Protein AF-A0AAE1S2V6-F1 (afdb_monomer)

Foldseek 3Di:
DPDDDPPDDDDLVVDQDLVVVLVVVQVVVLVVVVVVVPPPDDDDDDPPPDSPGQPCQQPVPGPHHDWDQDPVRDIHGPPPDDGD

Mean predicted aligned error: 9.67 Å

Radius of gyration: 15.29 Å; Cα contacts (8 Å, |Δi|>4): 60; chains: 1; bounding box: 42×24×34 Å

Organism: NCBI:txid243964

Sequence (84 aa):
MDGIPIGRKVDLKAYDSYDKLSSAVDQLFRGLLAAQNDPSGGGNEKKEEGEKAISGLLDGSGEYTLVYEDNEADWMLVGDVPWQ

Secondary structure (DSSP, 8-state):
--S--------GGG-SSHHHHHHHHHHHHHHHHHHHT-S-S---------S---TTTTTS-SS---EEE-TTS-EEETTSSPP-

Solvent-accessible surface area (backbone atoms only — not comparable to full-atom values): 5742 Å² total; per-residue (Å²): 133,93,77,82,86,77,94,74,88,79,69,73,85,82,41,91,40,65,69,55,46,50,53,52,50,38,53,57,49,50,54,52,56,57,66,71,58,63,80,86,66,92,76,95,69,88,83,87,63,78,78,72,70,70,48,35,35,67,77,57,80,30,97,49,63,47,66,46,69,52,98,83,73,46,82,40,60,48,76,81,60,82,81,128

Structure (mmCIF, N/CA/C/O backbone):
data_AF-A0AAE1S2V6-F1
#
_entry.id   AF-A0AAE1S2V6-F1
#
loop_
_atom_site.group_PDB
_atom_site.id
_atom_site.type_symbol
_atom_site.label_atom_id
_atom_site.label_alt_id
_atom_site.label_comp_id
_atom_site.label_asym_id
_atom_site.label_entity_id
_atom_site.label_seq_id
_atom_site.pdbx_PDB_ins_code
_atom_site.Cartn_x
_atom_site.Cartn_y
_atom_site.Cartn_z
_atom_site.occupancy
_atom_site.B_iso_or_equiv
_atom_site.auth_seq_id
_atom_site.auth_comp_id
_atom_site.auth_asym_id
_atom_site.auth_atom_id
_atom_site.pdbx_PDB_model_num
ATOM 1 N N . MET A 1 1 ? 2.539 11.684 -11.458 1.00 57.44 1 MET A N 1
ATOM 2 C CA . MET A 1 1 ? 3.773 10.879 -11.373 1.00 57.44 1 MET A CA 1
ATOM 3 C C . MET A 1 1 ? 4.143 10.423 -12.773 1.00 57.44 1 MET A C 1
ATOM 5 O O . MET A 1 1 ? 3.289 9.834 -13.424 1.00 57.44 1 MET A O 1
ATOM 9 N N . ASP A 1 2 ? 5.363 10.707 -13.230 1.00 69.56 2 ASP A N 1
ATOM 10 C CA . ASP A 1 2 ? 5.919 10.076 -14.433 1.00 69.56 2 ASP A CA 1
ATOM 11 C C . ASP A 1 2 ? 6.376 8.657 -14.066 1.00 69.56 2 ASP A C 1
ATOM 13 O O . ASP A 1 2 ? 7.155 8.477 -13.132 1.00 69.56 2 ASP A O 1
ATOM 17 N N . GLY A 1 3 ? 5.856 7.636 -14.749 1.00 72.38 3 GLY A N 1
ATOM 18 C CA . GLY A 1 3 ? 6.178 6.238 -14.462 1.00 72.38 3 GLY A CA 1
ATOM 19 C C . GLY A 1 3 ? 5.326 5.250 -15.257 1.00 72.38 3 GLY A C 1
ATOM 20 O O . GLY A 1 3 ? 4.325 5.620 -15.869 1.00 72.38 3 GLY A O 1
ATOM 21 N N . ILE A 1 4 ? 5.733 3.978 -15.256 1.00 76.12 4 ILE A N 1
ATOM 22 C CA . ILE A 1 4 ? 4.980 2.888 -15.891 1.00 76.12 4 ILE A CA 1
ATOM 23 C C . ILE A 1 4 ? 4.036 2.281 -14.843 1.00 76.12 4 ILE A C 1
ATOM 25 O O . ILE A 1 4 ? 4.518 1.821 -13.805 1.00 76.12 4 ILE A O 1
ATOM 29 N N . PRO A 1 5 ? 2.712 2.240 -15.080 1.00 77.94 5 PRO A N 1
ATOM 30 C CA . PRO A 1 5 ? 1.778 1.654 -14.131 1.00 77.94 5 PRO A CA 1
ATOM 31 C C . PRO A 1 5 ? 2.007 0.144 -14.005 1.00 77.94 5 PRO A C 1
ATOM 33 O O . PRO A 1 5 ? 1.870 -0.620 -14.962 1.00 77.94 5 PRO A O 1
ATOM 36 N N . ILE A 1 6 ? 2.316 -0.296 -12.788 1.00 75.00 6 ILE A N 1
ATOM 37 C CA . ILE A 1 6 ? 2.462 -1.705 -12.429 1.00 75.00 6 ILE A CA 1
ATOM 38 C C . ILE A 1 6 ? 1.082 -2.181 -11.961 1.00 75.00 6 ILE A C 1
ATOM 40 O O . ILE A 1 6 ? 0.727 -2.054 -10.795 1.00 75.00 6 ILE A O 1
ATOM 44 N N . GLY A 1 7 ? 0.256 -2.666 -12.892 1.00 80.00 7 GLY A 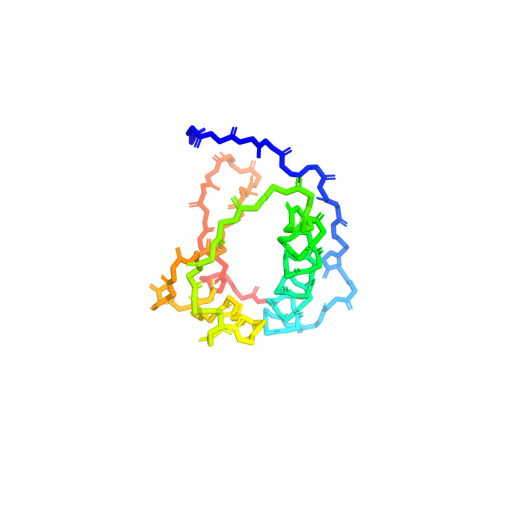N 1
ATOM 45 C CA . GLY A 1 7 ? -1.129 -3.084 -12.626 1.00 80.00 7 GLY A CA 1
ATOM 46 C C . GLY A 1 7 ? -1.232 -4.326 -11.733 1.00 80.00 7 GLY A C 1
ATOM 47 O O . GLY A 1 7 ? -1.484 -5.428 -12.222 1.00 80.00 7 GLY A O 1
ATOM 48 N N . ARG A 1 8 ? -1.026 -4.166 -10.422 1.00 81.88 8 ARG A N 1
ATOM 49 C CA . ARG A 1 8 ? -1.162 -5.218 -9.406 1.00 81.88 8 ARG A CA 1
ATOM 50 C C . ARG A 1 8 ? -2.320 -4.895 -8.476 1.00 81.88 8 ARG A C 1
ATOM 52 O O . ARG A 1 8 ? -2.525 -3.750 -8.097 1.00 81.88 8 ARG A O 1
ATOM 59 N N . LYS A 1 9 ? -3.079 -5.928 -8.115 1.00 84.69 9 LYS A N 1
ATOM 60 C CA . LYS A 1 9 ? -4.197 -5.832 -7.179 1.00 84.69 9 LYS A CA 1
ATOM 61 C C . LYS A 1 9 ? -3.845 -6.595 -5.912 1.00 84.69 9 LYS A C 1
ATOM 63 O O . LYS A 1 9 ? -3.410 -7.741 -5.988 1.00 84.69 9 LYS A O 1
ATOM 68 N N . VAL A 1 10 ? -4.060 -5.956 -4.773 1.00 84.88 10 VAL A N 1
ATOM 69 C CA . VAL A 1 10 ? -3.888 -6.529 -3.438 1.00 84.88 10 VAL A CA 1
ATOM 70 C C . VAL A 1 10 ? -5.228 -6.440 -2.719 1.00 84.88 10 VAL A C 1
ATOM 72 O O . VAL A 1 10 ? -5.947 -5.453 -2.868 1.00 84.88 10 VAL A O 1
ATOM 75 N N . ASP A 1 11 ? -5.586 -7.485 -1.976 1.00 88.00 11 ASP A N 1
ATOM 76 C CA . ASP A 1 11 ? -6.753 -7.452 -1.098 1.00 88.00 11 ASP A CA 1
ATOM 77 C C . ASP A 1 11 ? -6.348 -6.902 0.270 1.00 88.00 11 ASP A C 1
ATOM 79 O O . ASP A 1 11 ? -5.650 -7.574 1.026 1.00 88.00 11 ASP A O 1
ATOM 83 N N . LEU A 1 12 ? -6.779 -5.681 0.590 1.00 85.75 12 LEU A N 1
ATOM 84 C CA . LEU A 1 12 ? -6.478 -5.044 1.873 1.00 85.75 12 LEU A CA 1
ATOM 85 C C . LEU A 1 12 ? -7.091 -5.809 3.055 1.00 85.75 12 LEU A C 1
ATOM 87 O O . LEU A 1 12 ? -6.492 -5.844 4.122 1.00 85.75 12 LEU A O 1
ATOM 91 N N . LYS A 1 13 ? -8.234 -6.485 2.865 1.00 86.50 13 LYS A N 1
ATOM 92 C CA . LYS A 1 13 ? -8.932 -7.211 3.943 1.00 86.50 13 LYS A CA 1
ATOM 93 C C . LYS A 1 13 ? -8.242 -8.512 4.351 1.00 86.50 13 LYS A C 1
ATOM 95 O O . LYS A 1 13 ? -8.614 -9.108 5.357 1.00 86.50 13 LYS A O 1
ATOM 100 N N . ALA A 1 14 ? -7.271 -8.972 3.564 1.00 89.62 14 ALA A N 1
ATOM 101 C CA . ALA A 1 14 ? -6.470 -10.147 3.890 1.00 89.62 14 ALA A CA 1
ATOM 102 C C . ALA A 1 14 ? -5.392 -9.857 4.952 1.00 89.62 14 ALA A C 1
ATOM 104 O O . ALA A 1 14 ? -4.768 -10.793 5.454 1.00 89.62 14 ALA A O 1
ATOM 105 N N . TYR A 1 15 ? -5.173 -8.583 5.289 1.00 90.31 15 TYR A N 1
ATOM 106 C CA . TYR A 1 15 ? -4.176 -8.136 6.257 1.00 90.31 15 TYR A CA 1
ATOM 107 C C . TYR A 1 15 ? -4.858 -7.526 7.486 1.00 90.31 15 TYR A C 1
ATOM 109 O O . TYR A 1 15 ? -5.960 -6.994 7.404 1.00 90.31 15 TYR A O 1
ATOM 117 N N . ASP A 1 16 ? -4.199 -7.624 8.636 1.00 90.62 16 ASP A N 1
ATOM 118 C CA . ASP A 1 16 ? -4.663 -7.097 9.927 1.00 90.62 16 ASP A CA 1
ATOM 119 C C . ASP A 1 16 ? -3.779 -5.950 10.451 1.00 90.62 16 ASP A C 1
ATOM 121 O O . ASP A 1 16 ? -4.002 -5.457 11.555 1.00 90.62 16 ASP A O 1
ATOM 125 N N . SER A 1 17 ? -2.769 -5.528 9.680 1.00 89.44 17 SER A N 1
ATOM 126 C CA . SER A 1 17 ? -1.940 -4.362 9.978 1.00 89.44 17 SER A CA 1
ATOM 127 C C . SER A 1 17 ? -1.219 -3.822 8.739 1.00 89.44 17 SER A C 1
ATOM 129 O O . SER A 1 17 ? -0.995 -4.540 7.754 1.00 89.44 17 SER A O 1
ATOM 131 N N . TYR A 1 18 ? -0.766 -2.568 8.831 1.00 89.75 18 TYR A N 1
ATOM 132 C CA . TYR A 1 18 ? 0.103 -1.954 7.825 1.00 89.75 18 TYR A CA 1
ATOM 133 C C . TYR A 1 18 ? 1.441 -2.679 7.667 1.00 89.75 18 TYR A C 1
ATOM 135 O O . TYR A 1 18 ? 1.942 -2.765 6.549 1.00 89.75 18 TYR A O 1
ATOM 143 N N . ASP A 1 19 ? 1.998 -3.259 8.733 1.00 87.94 19 ASP A N 1
ATOM 144 C CA . ASP A 1 19 ? 3.247 -4.029 8.655 1.00 87.94 19 ASP A CA 1
ATOM 145 C C . ASP A 1 19 ? 3.107 -5.254 7.745 1.00 87.94 19 ASP A C 1
ATOM 147 O O . ASP A 1 19 ? 3.993 -5.544 6.931 1.00 87.94 19 ASP A O 1
ATOM 151 N N . LYS A 1 20 ? 1.975 -5.968 7.841 1.00 89.88 20 LYS A N 1
ATOM 152 C CA . LYS A 1 20 ? 1.714 -7.127 6.978 1.00 89.88 20 LYS A CA 1
ATOM 153 C C . LYS A 1 20 ? 1.448 -6.711 5.539 1.00 89.88 20 LYS A C 1
ATOM 155 O O . LYS A 1 20 ? 1.960 -7.361 4.628 1.00 89.88 20 LYS A O 1
ATOM 160 N N . LEU A 1 21 ? 0.706 -5.620 5.333 1.00 90.06 21 LEU A N 1
ATOM 161 C CA . LEU A 1 21 ? 0.505 -5.052 4.002 1.00 90.06 21 LEU A CA 1
ATOM 162 C C . LEU A 1 21 ? 1.846 -4.647 3.371 1.00 90.06 21 LEU A C 1
ATOM 164 O O . LEU A 1 21 ? 2.133 -5.041 2.244 1.00 90.06 21 LEU A O 1
ATOM 168 N N . SER A 1 22 ? 2.681 -3.919 4.112 1.00 87.50 22 SER A N 1
ATOM 169 C CA . SER A 1 22 ? 4.009 -3.472 3.680 1.00 87.50 22 SER A CA 1
ATOM 170 C C . SER A 1 22 ? 4.902 -4.649 3.297 1.00 87.50 22 SER A C 1
ATOM 172 O O . SER A 1 22 ? 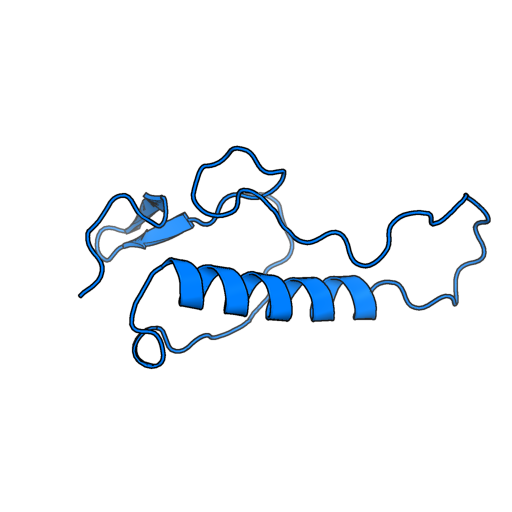5.490 -4.654 2.219 1.00 87.50 22 SER A O 1
ATOM 174 N N . SER A 1 23 ? 4.913 -5.705 4.114 1.00 87.12 23 SER A N 1
ATOM 175 C CA . SER A 1 23 ? 5.672 -6.928 3.829 1.00 87.12 23 SER A CA 1
ATOM 176 C C . SER A 1 23 ? 5.194 -7.633 2.554 1.00 87.12 23 SER A C 1
ATOM 178 O O . SER A 1 23 ? 6.002 -8.131 1.772 1.00 87.12 23 SER A O 1
ATOM 180 N N . ALA A 1 24 ? 3.882 -7.676 2.312 1.00 87.94 24 ALA A N 1
ATOM 181 C CA . ALA A 1 24 ? 3.336 -8.279 1.099 1.00 87.94 24 ALA A CA 1
ATOM 182 C C . ALA A 1 24 ? 3.641 -7.441 -0.151 1.00 87.94 24 ALA A C 1
ATOM 184 O O . ALA A 1 24 ? 3.966 -7.988 -1.206 1.00 87.94 24 ALA A O 1
ATOM 185 N N . VAL A 1 25 ? 3.571 -6.114 -0.031 1.00 86.75 25 VAL A N 1
ATOM 186 C CA . VAL A 1 25 ? 3.971 -5.182 -1.089 1.00 86.75 25 VAL A CA 1
ATOM 187 C C . VAL A 1 25 ? 5.465 -5.346 -1.391 1.00 86.75 25 VAL A C 1
ATOM 189 O O . VAL A 1 25 ? 5.811 -5.558 -2.551 1.00 86.75 25 VAL A O 1
ATOM 192 N N . ASP A 1 26 ? 6.335 -5.382 -0.378 1.00 85.38 26 ASP A N 1
ATOM 193 C CA . ASP A 1 26 ? 7.770 -5.676 -0.531 1.00 85.38 26 ASP A CA 1
ATOM 194 C C . ASP A 1 26 ? 8.014 -6.931 -1.373 1.00 85.38 26 ASP A C 1
ATOM 196 O O . ASP A 1 26 ? 8.707 -6.880 -2.391 1.00 85.38 26 ASP A O 1
ATOM 200 N N . GLN A 1 27 ? 7.356 -8.036 -1.029 1.00 84.38 27 GLN A N 1
ATOM 201 C CA . GLN A 1 27 ? 7.496 -9.293 -1.762 1.00 84.38 27 GLN A CA 1
ATOM 202 C C . GLN A 1 27 ? 6.995 -9.206 -3.212 1.00 84.38 27 GLN A C 1
ATOM 204 O O . GLN A 1 27 ? 7.655 -9.709 -4.127 1.00 84.38 27 GLN A O 1
ATOM 209 N N . LEU A 1 28 ? 5.852 -8.555 -3.450 1.00 82.19 28 LEU A N 1
ATOM 210 C CA . LEU A 1 28 ? 5.276 -8.404 -4.791 1.00 82.19 28 LEU A CA 1
ATOM 211 C C . LEU A 1 28 ? 6.164 -7.564 -5.716 1.00 82.19 28 LEU A C 1
ATOM 213 O O . LEU A 1 28 ? 6.289 -7.876 -6.906 1.00 82.19 28 LEU A O 1
ATOM 217 N N . PHE A 1 29 ? 6.779 -6.512 -5.178 1.00 80.44 29 PHE A N 1
ATOM 218 C CA . PHE A 1 29 ? 7.656 -5.624 -5.933 1.00 80.44 29 PHE A CA 1
ATOM 219 C C . PHE A 1 29 ? 9.058 -6.212 -6.109 1.00 80.44 29 PHE A C 1
ATOM 221 O O . PHE A 1 29 ? 9.588 -6.148 -7.219 1.00 80.44 29 PHE A O 1
ATOM 228 N N . ARG A 1 30 ? 9.622 -6.889 -5.098 1.00 79.06 30 ARG A N 1
ATOM 229 C CA . ARG A 1 30 ? 10.888 -7.635 -5.241 1.00 79.06 30 ARG A CA 1
ATOM 230 C C . ARG A 1 30 ? 10.787 -8.700 -6.327 1.00 79.06 30 ARG A C 1
ATOM 232 O O . ARG A 1 30 ? 11.666 -8.773 -7.182 1.00 79.06 30 ARG A O 1
ATOM 239 N N . GLY A 1 31 ? 9.690 -9.461 -6.366 1.00 73.81 31 GLY A N 1
ATOM 240 C CA . GLY A 1 31 ? 9.447 -10.441 -7.430 1.00 73.81 31 GLY A CA 1
ATOM 241 C C . GLY A 1 31 ? 9.379 -9.810 -8.827 1.00 73.81 31 GLY A C 1
ATOM 242 O O . GLY A 1 31 ? 9.924 -10.356 -9.786 1.00 73.81 31 GLY A O 1
ATOM 243 N N . LEU A 1 32 ? 8.760 -8.632 -8.953 1.00 76.38 32 LEU A N 1
ATOM 244 C CA . LEU A 1 32 ? 8.691 -7.904 -10.222 1.00 76.38 32 LEU A CA 1
ATOM 245 C C . LEU A 1 32 ? 10.054 -7.355 -10.669 1.00 76.38 32 LEU A C 1
ATOM 247 O O . LEU A 1 32 ? 10.395 -7.465 -11.845 1.00 76.38 32 LEU A O 1
ATOM 251 N N . LEU A 1 33 ? 10.817 -6.748 -9.758 1.00 74.19 33 LEU A N 1
ATOM 252 C CA . LEU A 1 33 ? 12.144 -6.198 -10.052 1.00 74.19 33 LEU A CA 1
ATOM 253 C C . LEU A 1 33 ? 13.141 -7.309 -10.397 1.00 74.19 33 LEU A C 1
ATOM 255 O O . LEU A 1 33 ? 13.940 -7.153 -11.318 1.00 74.19 33 LEU A O 1
ATOM 259 N N . ALA A 1 34 ? 13.056 -8.450 -9.708 1.00 72.12 34 ALA A N 1
ATOM 260 C CA . ALA A 1 34 ? 13.856 -9.629 -10.020 1.00 72.12 34 ALA A CA 1
ATOM 261 C C . ALA A 1 34 ? 13.549 -10.172 -11.425 1.00 72.12 34 ALA A C 1
ATOM 263 O O . ALA A 1 34 ? 14.474 -10.468 -12.175 1.00 72.12 34 ALA A O 1
ATOM 264 N N . ALA A 1 35 ? 12.270 -10.239 -11.814 1.00 66.94 35 ALA A N 1
ATOM 265 C CA . ALA A 1 35 ? 11.857 -10.711 -13.138 1.00 66.94 35 ALA A CA 1
ATOM 266 C C . ALA A 1 35 ? 12.283 -9.778 -14.289 1.00 66.94 35 ALA A C 1
ATOM 268 O O . ALA A 1 35 ? 12.497 -10.241 -15.403 1.00 66.94 35 ALA A O 1
ATOM 269 N N . GLN A 1 36 ? 12.429 -8.472 -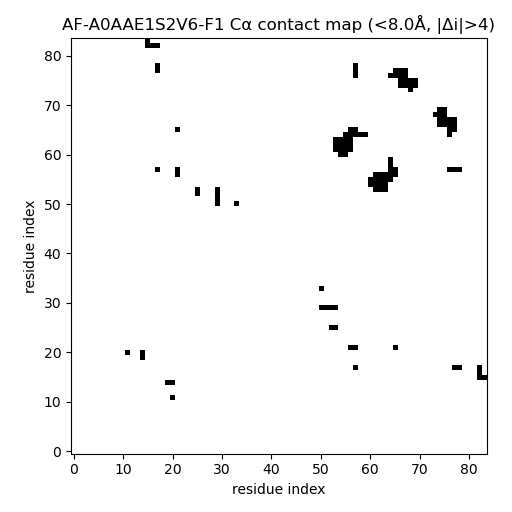14.042 1.00 64.62 36 GLN A N 1
ATOM 270 C CA . GLN A 1 36 ? 12.952 -7.526 -15.040 1.00 64.62 36 GLN A CA 1
ATOM 271 C C . GLN A 1 36 ? 14.475 -7.609 -15.220 1.00 64.62 36 GLN A C 1
ATOM 273 O O . GLN A 1 36 ? 15.010 -7.076 -16.188 1.00 64.62 36 GLN A O 1
ATOM 278 N N . ASN A 1 37 ? 15.180 -8.278 -14.307 1.00 57.72 37 ASN A N 1
ATOM 279 C CA . ASN A 1 37 ? 16.638 -8.382 -14.289 1.00 57.72 37 ASN A CA 1
ATOM 280 C C . ASN A 1 37 ? 17.171 -9.594 -15.086 1.00 57.72 37 ASN A C 1
ATOM 282 O O . ASN A 1 37 ? 18.282 -10.060 -14.818 1.00 57.72 37 ASN A O 1
ATOM 286 N N . ASP A 1 38 ? 16.386 -10.110 -16.040 1.00 50.69 38 ASP A N 1
ATOM 287 C CA . ASP A 1 38 ? 16.745 -11.245 -16.899 1.00 50.69 38 ASP A CA 1
ATOM 288 C C . ASP A 1 38 ? 18.138 -11.013 -17.541 1.00 50.69 38 ASP A C 1
ATOM 290 O O . ASP A 1 38 ? 18.355 -9.987 -18.193 1.00 50.69 38 ASP A O 1
ATOM 294 N N . PRO A 1 39 ? 19.123 -11.917 -17.368 1.00 51.81 39 PRO A N 1
ATOM 295 C CA . PRO A 1 39 ? 20.540 -11.640 -17.631 1.00 51.81 39 PRO A CA 1
ATOM 296 C C . PRO A 1 39 ? 20.928 -11.633 -19.122 1.00 51.81 39 PRO A C 1
ATOM 298 O O . PRO A 1 39 ? 22.099 -11.790 -19.461 1.00 51.81 39 PRO A O 1
ATOM 301 N N . SER A 1 40 ? 19.985 -11.432 -20.046 1.00 48.03 40 SER A N 1
ATOM 302 C CA . SER A 1 40 ? 20.260 -11.465 -21.492 1.00 48.03 40 SER A CA 1
ATOM 303 C C . SER A 1 40 ? 20.987 -10.217 -22.035 1.00 48.03 40 SER A C 1
ATOM 305 O O . SER A 1 40 ? 21.268 -10.154 -23.233 1.00 48.03 40 SER A O 1
ATOM 307 N N . GLY A 1 41 ? 21.317 -9.230 -21.200 1.00 44.69 41 GLY A N 1
ATOM 308 C CA . GLY A 1 41 ? 22.099 -8.052 -21.586 1.00 44.69 41 GLY A CA 1
ATOM 309 C C . GLY A 1 41 ? 23.405 -7.987 -20.807 1.00 44.69 41 GLY A C 1
ATOM 310 O O . GLY A 1 41 ? 23.408 -7.603 -19.642 1.00 44.69 41 GLY A O 1
ATOM 311 N N . GLY A 1 42 ? 24.515 -8.377 -21.438 1.00 46.66 42 GLY A N 1
ATOM 312 C CA . GLY A 1 42 ? 25.840 -8.371 -20.822 1.00 46.66 42 GLY A CA 1
ATOM 313 C C . GLY A 1 42 ? 26.254 -6.984 -20.319 1.00 46.66 42 GLY A C 1
ATOM 314 O O . GLY A 1 42 ? 26.355 -6.038 -21.093 1.00 46.66 42 GLY A O 1
ATOM 315 N N . GLY A 1 43 ? 26.538 -6.892 -19.022 1.00 38.00 43 GLY A N 1
ATOM 316 C CA . GLY A 1 43 ? 27.056 -5.698 -18.361 1.00 38.00 43 GLY A CA 1
ATOM 317 C C . GLY A 1 43 ? 27.580 -6.076 -16.982 1.00 38.00 43 GLY A C 1
ATOM 318 O O . GLY A 1 43 ? 26.817 -6.328 -16.058 1.00 38.00 43 GLY A O 1
ATOM 319 N N . ASN A 1 44 ? 28.895 -6.225 -16.887 1.00 47.75 44 ASN A N 1
ATOM 320 C CA . ASN A 1 44 ? 29.609 -6.755 -15.738 1.00 47.75 44 ASN A CA 1
ATOM 321 C C . ASN A 1 44 ? 29.895 -5.640 -14.725 1.00 47.75 44 ASN A C 1
ATOM 323 O O . ASN A 1 44 ? 30.918 -4.982 -14.859 1.00 47.75 44 ASN A O 1
ATOM 327 N N . GLU A 1 45 ? 29.042 -5.448 -13.716 1.00 43.53 45 GLU A N 1
ATOM 328 C CA . GLU A 1 45 ? 29.354 -4.615 -12.546 1.00 43.53 45 GLU A CA 1
ATOM 329 C C . GLU A 1 45 ? 28.770 -5.254 -11.272 1.00 43.53 45 GLU A C 1
ATOM 331 O O . GLU A 1 45 ? 27.567 -5.264 -11.042 1.00 43.53 45 GLU A O 1
ATOM 336 N N . LYS A 1 46 ? 29.658 -5.882 -10.489 1.00 40.53 46 LYS A N 1
ATOM 337 C CA . LYS A 1 46 ? 29.571 -6.203 -9.048 1.00 40.53 46 LYS A CA 1
ATOM 338 C C . LYS A 1 46 ? 28.163 -6.140 -8.409 1.00 40.53 46 LYS A C 1
ATOM 340 O O . LYS A 1 46 ? 27.857 -5.211 -7.670 1.00 40.53 46 LYS A O 1
ATOM 345 N N . LYS A 1 47 ? 27.333 -7.171 -8.611 1.00 41.25 47 LYS A N 1
ATOM 346 C CA . LYS A 1 47 ? 26.061 -7.354 -7.884 1.00 41.25 47 LYS A CA 1
ATOM 347 C C . LYS A 1 47 ? 26.301 -7.957 -6.492 1.00 41.25 47 LYS A C 1
ATOM 349 O O . LYS A 1 47 ? 26.005 -9.122 -6.252 1.00 41.25 47 LYS A O 1
ATOM 354 N N . GLU A 1 48 ? 26.823 -7.156 -5.568 1.00 42.56 48 GLU A N 1
ATOM 355 C CA . GLU A 1 48 ? 26.560 -7.339 -4.132 1.00 42.56 48 GLU A CA 1
ATOM 356 C C . GLU A 1 48 ? 25.298 -6.545 -3.766 1.00 42.56 48 GLU A C 1
ATOM 358 O O . GLU A 1 48 ? 25.332 -5.570 -3.030 1.00 42.56 48 GLU A O 1
ATOM 363 N N . GLU A 1 49 ? 24.161 -6.939 -4.327 1.00 45.53 49 GLU A N 1
ATOM 364 C CA . GLU A 1 49 ? 22.844 -6.446 -3.922 1.00 45.53 49 GLU A CA 1
ATOM 365 C C . GLU A 1 49 ? 21.913 -7.649 -3.929 1.00 45.53 49 GLU A C 1
ATOM 367 O O . GLU A 1 49 ? 21.094 -7.856 -4.824 1.00 45.53 49 GLU A O 1
ATOM 372 N N . GLY A 1 50 ? 22.128 -8.525 -2.947 1.00 43.12 50 GLY A N 1
ATOM 373 C CA . GLY A 1 50 ? 21.166 -9.566 -2.630 1.00 43.12 50 GLY A CA 1
ATOM 374 C C . GLY A 1 50 ? 19.838 -8.889 -2.351 1.00 43.12 50 GLY A C 1
ATOM 375 O O . GLY A 1 50 ? 19.753 -8.117 -1.404 1.00 43.12 50 GLY A O 1
ATOM 376 N N . GLU A 1 51 ? 18.858 -9.131 -3.221 1.00 52.91 51 GLU A N 1
ATOM 377 C CA . GLU A 1 51 ? 17.442 -8.878 -2.988 1.00 52.91 51 GLU A CA 1
ATOM 378 C C . GLU A 1 51 ? 17.176 -7.651 -2.093 1.00 52.91 51 GLU A C 1
ATOM 380 O O . GLU A 1 51 ? 16.617 -7.825 -1.010 1.00 52.91 51 GLU A O 1
ATOM 385 N N . LYS A 1 52 ? 17.629 -6.439 -2.452 1.00 55.56 52 LYS A N 1
ATOM 386 C CA . LYS A 1 52 ? 17.453 -5.279 -1.564 1.00 55.56 52 LYS A CA 1
ATOM 387 C C . LYS A 1 52 ? 15.974 -5.158 -1.208 1.00 55.56 52 LYS A C 1
ATOM 389 O O . LYS A 1 52 ? 15.138 -4.932 -2.081 1.00 55.56 52 LYS A O 1
ATOM 394 N N . ALA A 1 53 ? 15.657 -5.433 0.055 1.00 59.25 53 ALA A N 1
ATOM 395 C CA . ALA A 1 53 ? 14.323 -5.228 0.581 1.00 59.25 53 ALA A CA 1
ATOM 396 C C . ALA A 1 53 ? 13.989 -3.753 0.364 1.00 59.25 53 ALA A C 1
ATOM 398 O O . ALA A 1 53 ? 14.857 -2.902 0.585 1.00 59.25 53 ALA A O 1
ATOM 399 N N . ILE A 1 54 ? 12.771 -3.450 -0.083 1.00 73.62 54 ILE A N 1
ATOM 400 C CA . ILE A 1 54 ? 12.301 -2.068 -0.103 1.00 73.62 54 ILE A CA 1
ATOM 401 C C . ILE A 1 54 ? 12.043 -1.664 1.351 1.00 73.62 54 ILE A C 1
ATOM 403 O O . ILE A 1 54 ? 10.953 -1.795 1.899 1.00 73.62 54 ILE A O 1
ATOM 407 N N . SER A 1 55 ? 13.123 -1.257 2.019 1.00 74.62 55 SER A N 1
ATOM 408 C CA . SER A 1 55 ? 13.121 -0.790 3.399 1.00 74.62 55 SER A CA 1
ATOM 409 C C . SER A 1 55 ? 12.503 0.597 3.486 1.00 74.62 55 SER A C 1
ATOM 411 O O . SER A 1 55 ? 12.631 1.378 2.549 1.00 74.62 55 SER A O 1
ATOM 413 N N . GLY A 1 56 ? 11.903 0.922 4.629 1.00 73.88 56 GLY A N 1
ATOM 414 C CA . GLY A 1 56 ? 11.395 2.267 4.910 1.00 73.88 56 GLY A CA 1
ATOM 415 C C . GLY A 1 56 ? 10.101 2.633 4.178 1.00 73.88 56 GLY A C 1
ATOM 416 O O . GLY A 1 56 ? 9.787 3.808 4.017 1.00 73.88 56 GLY A O 1
ATOM 417 N N . LEU A 1 57 ? 9.337 1.622 3.746 1.00 80.38 57 LEU A N 1
ATOM 418 C CA . LEU A 1 57 ? 8.103 1.799 2.978 1.00 80.38 57 LEU A CA 1
ATOM 419 C C . LEU A 1 57 ? 7.009 2.572 3.743 1.00 80.38 57 LEU A C 1
ATOM 421 O O . LEU A 1 57 ? 6.192 3.256 3.129 1.00 80.38 57 LEU A O 1
ATOM 425 N N . LEU A 1 58 ? 6.989 2.423 5.071 1.00 81.38 58 LEU A N 1
ATOM 426 C CA . LEU A 1 58 ? 5.980 2.999 5.967 1.00 81.38 58 LEU A CA 1
ATOM 427 C C . LEU A 1 58 ? 6.438 4.300 6.636 1.00 81.38 58 LEU A C 1
ATOM 429 O O . LEU A 1 58 ? 5.615 5.151 6.939 1.00 81.38 58 LEU A O 1
ATOM 433 N N . ASP A 1 59 ? 7.739 4.454 6.887 1.00 78.06 59 ASP A N 1
ATOM 434 C CA . ASP A 1 59 ? 8.295 5.597 7.626 1.00 78.06 59 ASP A CA 1
ATOM 435 C C . ASP A 1 59 ? 8.948 6.650 6.715 1.00 78.06 59 ASP A C 1
ATOM 437 O O . ASP A 1 59 ? 9.417 7.682 7.193 1.00 78.06 59 ASP A O 1
ATOM 441 N N . GLY A 1 60 ? 8.996 6.393 5.403 1.00 77.62 60 GLY A N 1
ATOM 442 C CA . GLY A 1 60 ? 9.601 7.283 4.416 1.00 77.62 60 GLY A CA 1
ATOM 443 C C . GLY A 1 60 ? 11.121 7.415 4.539 1.00 77.62 60 GLY A C 1
ATOM 444 O O . GLY A 1 60 ? 11.704 8.292 3.906 1.00 77.62 60 GLY A O 1
ATOM 445 N N . SER A 1 61 ? 11.781 6.565 5.333 1.00 82.12 61 SER A N 1
ATOM 446 C CA . SER A 1 61 ? 13.248 6.508 5.422 1.00 82.12 61 SER A CA 1
ATOM 447 C C . SER A 1 61 ? 13.891 5.788 4.230 1.00 82.12 61 SER A C 1
ATOM 449 O O . SER A 1 61 ? 15.114 5.791 4.079 1.00 82.12 61 SER A O 1
ATOM 451 N N . GLY A 1 62 ? 13.057 5.154 3.403 1.00 78.19 62 GLY A N 1
ATOM 452 C CA . GLY A 1 62 ? 13.437 4.342 2.261 1.00 78.19 62 GLY A CA 1
ATOM 453 C C . GLY A 1 62 ? 13.598 5.094 0.946 1.00 78.19 62 GLY A C 1
ATOM 454 O O . GLY A 1 62 ? 1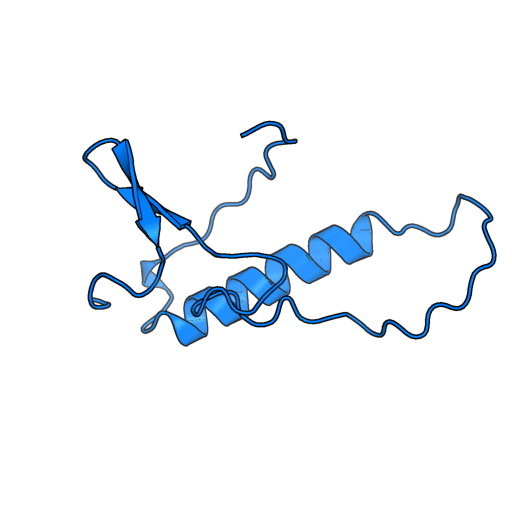3.300 6.277 0.819 1.00 78.19 62 GLY A O 1
ATOM 455 N N . GLU A 1 63 ? 14.010 4.348 -0.078 1.00 80.62 63 GLU A N 1
ATOM 456 C CA . GLU A 1 63 ? 13.987 4.807 -1.476 1.00 80.62 63 GLU A CA 1
ATOM 457 C C . GLU A 1 63 ? 12.555 4.880 -2.035 1.00 80.62 63 GLU A C 1
ATOM 459 O O . GLU A 1 63 ? 12.297 5.590 -3.007 1.00 80.62 63 GLU A O 1
ATOM 464 N N . TYR A 1 64 ? 11.627 4.144 -1.417 1.00 80.50 64 TYR A N 1
ATOM 465 C CA . TYR A 1 64 ? 10.224 4.070 -1.803 1.00 80.50 64 TYR A CA 1
ATOM 466 C C . TYR A 1 64 ? 9.334 4.286 -0.584 1.00 80.50 64 TYR A C 1
ATOM 468 O O . TYR A 1 64 ? 9.585 3.716 0.476 1.00 80.50 64 TYR A O 1
ATOM 476 N N . THR A 1 65 ? 8.254 5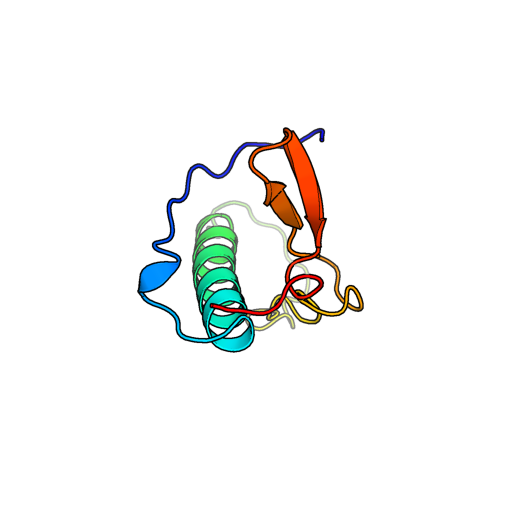.039 -0.781 1.00 85.50 65 THR A N 1
ATOM 477 C CA . THR A 1 65 ? 7.224 5.295 0.231 1.00 85.50 65 THR A CA 1
ATOM 478 C C . THR A 1 65 ? 5.878 4.823 -0.294 1.00 85.50 65 THR A C 1
ATOM 480 O O . THR A 1 65 ? 5.528 5.110 -1.443 1.00 85.50 65 THR A O 1
ATOM 483 N N . LEU A 1 66 ? 5.114 4.102 0.529 1.00 86.06 66 LEU A N 1
ATOM 484 C CA . LEU A 1 66 ? 3.781 3.652 0.148 1.00 86.06 66 LEU A CA 1
ATOM 485 C C . LEU A 1 66 ? 2.755 4.757 0.397 1.00 86.06 66 LEU A C 1
ATOM 487 O O . LEU A 1 66 ? 2.591 5.247 1.514 1.00 86.06 66 LEU A O 1
ATOM 491 N N . VAL A 1 67 ? 2.039 5.107 -0.664 1.00 89.62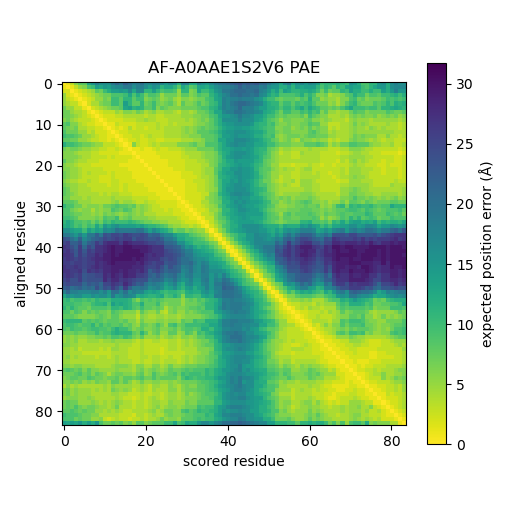 67 VAL A N 1
ATOM 492 C CA . VAL A 1 67 ? 0.908 6.035 -0.643 1.00 89.62 67 VAL A CA 1
ATOM 493 C C . VAL A 1 67 ? -0.333 5.335 -1.176 1.00 89.62 67 VAL A C 1
ATOM 495 O O . VAL A 1 67 ? -0.230 4.409 -1.986 1.00 89.62 67 VAL A O 1
ATOM 498 N N . TYR A 1 68 ? -1.501 5.782 -0.738 1.00 87.69 68 TYR A N 1
ATOM 499 C CA . TYR A 1 68 ? -2.781 5.370 -1.300 1.00 87.69 68 TYR A CA 1
ATOM 500 C C . TYR A 1 68 ? -3.637 6.593 -1.608 1.00 87.69 68 TYR A C 1
ATOM 502 O O . TYR A 1 68 ? -3.495 7.636 -0.977 1.00 87.69 68 TYR A O 1
ATOM 510 N N . GLU A 1 69 ? -4.507 6.449 -2.600 1.00 89.88 69 GLU A N 1
ATOM 511 C 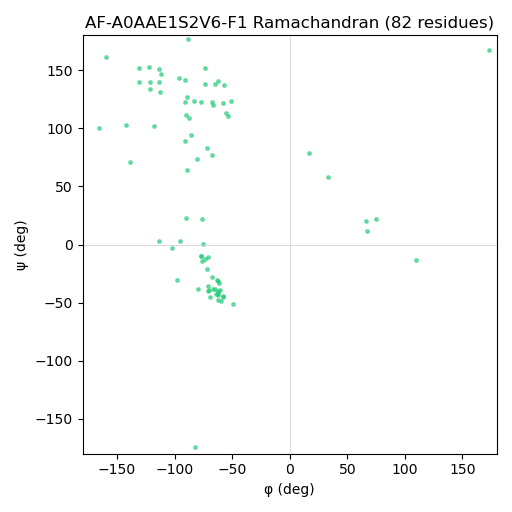CA . GLU A 1 69 ? -5.540 7.433 -2.898 1.00 89.88 69 GLU A CA 1
ATOM 512 C C . GLU A 1 69 ? -6.783 7.079 -2.079 1.00 89.88 69 GLU A C 1
ATOM 514 O O . GLU A 1 69 ? -7.231 5.924 -2.094 1.00 89.88 69 GLU A O 1
ATOM 519 N N . ASP A 1 70 ? -7.298 8.038 -1.319 1.00 88.06 70 ASP A N 1
ATOM 520 C CA . ASP A 1 70 ? -8.539 7.863 -0.578 1.00 88.06 70 ASP A CA 1
ATOM 521 C C . ASP A 1 70 ? -9.778 8.111 -1.462 1.00 88.06 70 ASP A C 1
ATOM 523 O O . ASP A 1 70 ? -9.715 8.271 -2.682 1.00 88.06 70 ASP A O 1
ATOM 527 N N . ASN A 1 71 ? -10.958 8.084 -0.850 1.00 87.88 71 ASN A N 1
ATOM 528 C CA . ASN A 1 71 ? -12.225 8.338 -1.533 1.00 87.88 71 ASN A CA 1
ATOM 529 C C . ASN A 1 71 ? -12.427 9.807 -1.946 1.00 87.88 71 ASN A C 1
ATOM 531 O O . ASN A 1 71 ? -13.380 10.088 -2.676 1.00 87.88 71 ASN A O 1
ATOM 535 N N . GLU A 1 72 ? -11.583 10.720 -1.473 1.00 91.50 72 GLU A N 1
ATOM 536 C CA . GLU A 1 72 ? -11.581 12.145 -1.811 1.00 91.50 72 GLU A CA 1
ATOM 537 C C . GLU A 1 72 ? -10.584 12.461 -2.940 1.00 91.50 72 GLU A C 1
ATOM 539 O O . GLU A 1 72 ? -10.499 13.605 -3.381 1.00 91.50 72 GLU A O 1
ATOM 544 N N . ALA A 1 73 ? -9.932 11.425 -3.486 1.00 89.75 73 ALA A N 1
ATOM 545 C CA . ALA A 1 73 ? -8.860 11.508 -4.475 1.00 89.75 73 ALA A CA 1
ATOM 546 C C . ALA A 1 73 ? -7.573 12.158 -3.937 1.00 89.75 73 ALA A C 1
ATOM 548 O O . ALA A 1 73 ? -6.716 12.597 -4.715 1.00 89.75 73 ALA A O 1
ATOM 549 N N . ASP A 1 74 ? -7.412 12.180 -2.612 1.00 91.50 74 ASP A N 1
ATOM 550 C CA . ASP A 1 74 ? -6.222 12.689 -1.953 1.00 91.50 74 ASP A CA 1
ATOM 551 C C . ASP A 1 74 ? -5.205 11.573 -1.724 1.00 91.50 74 ASP A C 1
ATOM 553 O O . ASP A 1 74 ? -5.523 10.418 -1.432 1.00 91.50 74 ASP A O 1
ATOM 557 N N . TRP A 1 75 ? -3.935 11.931 -1.898 1.00 88.38 75 TRP A N 1
ATOM 558 C CA . TRP A 1 75 ? -2.815 11.012 -1.757 1.00 88.38 75 TRP A CA 1
ATOM 559 C C . TRP A 1 75 ? -2.333 11.039 -0.313 1.00 88.38 75 TRP A C 1
ATOM 561 O O . TRP A 1 75 ? -1.754 12.027 0.138 1.00 88.38 75 TRP A O 1
ATOM 571 N N . MET A 1 76 ? -2.540 9.932 0.387 1.00 89.56 76 MET A N 1
ATOM 572 C CA . MET A 1 76 ? -2.240 9.783 1.805 1.00 89.56 76 MET A CA 1
ATOM 573 C C . MET A 1 76 ? -1.088 8.803 2.016 1.00 89.56 76 MET A C 1
ATOM 575 O O . MET A 1 76 ? -0.938 7.827 1.273 1.00 89.56 76 MET A O 1
ATOM 579 N N . LEU A 1 77 ? -0.270 9.045 3.043 1.00 88.50 77 LEU A N 1
ATOM 580 C CA . LEU A 1 77 ? 0.773 8.105 3.445 1.00 88.50 77 LEU A CA 1
ATOM 581 C C . LEU A 1 77 ? 0.146 6.903 4.149 1.00 88.50 77 LEU A C 1
ATOM 583 O O . LEU A 1 77 ? -0.761 7.024 4.977 1.00 88.50 77 LEU A O 1
ATOM 587 N N . VAL A 1 78 ? 0.651 5.715 3.831 1.00 88.00 78 VAL A N 1
ATOM 588 C CA . VAL A 1 78 ? 0.248 4.502 4.540 1.00 88.00 78 VAL A CA 1
ATOM 589 C C . VAL A 1 78 ? 0.762 4.558 5.978 1.00 88.00 78 VAL A C 1
ATOM 591 O O . VAL A 1 78 ? 1.964 4.640 6.201 1.00 88.00 78 VAL A O 1
ATOM 594 N N 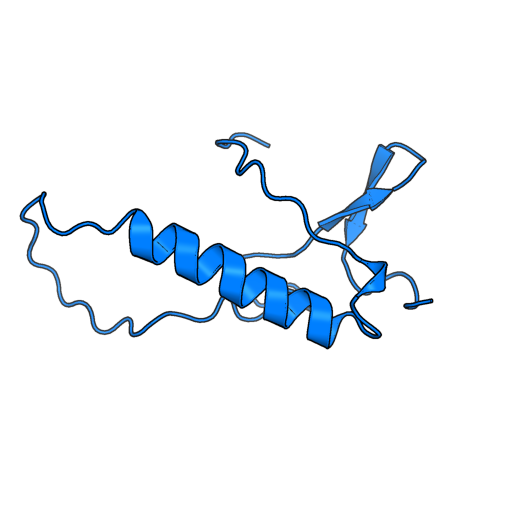. GLY A 1 79 ? -0.151 4.454 6.946 1.00 85.00 79 GLY A N 1
ATOM 595 C CA . GLY A 1 79 ? 0.154 4.506 8.380 1.00 85.00 79 GLY A CA 1
ATOM 596 C C . GLY A 1 79 ? -0.323 5.777 9.088 1.00 85.00 79 GLY A C 1
ATOM 597 O O . GLY A 1 79 ? -0.391 5.773 10.315 1.00 85.00 79 GLY A O 1
ATOM 598 N N . ASP A 1 80 ? -0.719 6.820 8.347 1.00 84.56 80 ASP A N 1
ATOM 599 C CA . ASP A 1 80 ? -1.270 8.054 8.937 1.00 84.56 80 ASP A CA 1
ATOM 600 C C . ASP A 1 80 ? -2.674 7.844 9.523 1.00 84.56 80 ASP A C 1
ATOM 602 O O . ASP A 1 80 ? -3.038 8.419 10.551 1.00 84.56 80 ASP A O 1
ATOM 606 N N . VAL A 1 81 ? -3.473 6.996 8.876 1.00 84.88 81 VAL A N 1
ATOM 607 C CA . VAL A 1 81 ? -4.807 6.603 9.342 1.00 84.88 81 VAL A CA 1
ATOM 608 C C . VAL A 1 81 ? -4.694 5.277 10.099 1.00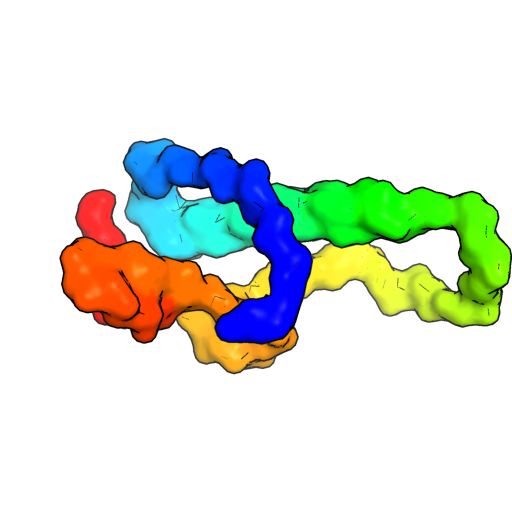 84.88 81 VAL A C 1
ATOM 610 O O . VAL A 1 81 ? -3.907 4.431 9.693 1.00 84.88 81 VAL A O 1
ATOM 613 N N . PRO A 1 82 ? -5.448 5.043 11.188 1.00 86.38 82 PRO A N 1
ATOM 614 C CA . PRO A 1 82 ? -5.438 3.754 11.875 1.00 86.38 82 PRO A CA 1
ATOM 615 C C . PRO A 1 82 ? -5.933 2.607 10.985 1.00 86.38 82 PRO A C 1
ATOM 617 O O . PRO A 1 82 ? -6.930 2.750 10.276 1.00 86.38 82 PRO A O 1
ATOM 620 N N . TRP A 1 83 ? -5.288 1.442 11.095 1.00 86.69 83 TRP A N 1
ATOM 621 C CA . TRP A 1 83 ? -5.781 0.210 10.475 1.00 86.69 83 TRP A CA 1
ATOM 622 C C . TRP A 1 83 ? -7.118 -0.207 11.109 1.00 86.69 83 TRP A C 1
ATOM 624 O O . TRP A 1 83 ? -7.264 -0.119 12.333 1.00 86.69 83 TRP A O 1
ATOM 634 N N . GLN A 1 84 ? -8.078 -0.658 10.293 1.00 80.19 84 GLN A N 1
ATOM 635 C CA . GLN A 1 84 ? -9.416 -1.093 10.725 1.00 80.19 84 GLN A CA 1
ATOM 636 C C . GLN A 1 84 ? -9.660 -2.581 10.488 1.00 80.19 84 GLN A C 1
ATOM 638 O O . GLN A 1 84 ? -9.146 -3.118 9.481 1.00 80.19 84 GLN A O 1
#

pLDDT: mean 75.56, std 15.68, range [38.0, 91.5]

InterPro domains:
  IPR003311 AUX/IAA protein [PTHR31734] (1-83)
  IPR033389 AUX/IAA domain [PF02309] (1-84)
  IPR053793 PB1-like domain [PS51745] (1-84)